Protein AF-A0A4P7CFY9-F1 (afdb_monomer_lite)

Foldseek 3Di:
DDDDDDDDDDDPDPDDDDDDDPDPDDPPPPPVPQPVLLLVLLLLLLVLVLLCVVDVVCVVLSVVSNVLSVLVLVPDDPVSSVSSVLSSLCLQQVLLCVVVVNDPDPVVSVVLVVCCVVDVVSVVSSSVSSVVVCVVPCCSVCSVVSSVVVCVSCVVVVNNVSD

Structure (mmCIF, N/CA/C/O backbone):
data_AF-A0A4P7CFY9-F1
#
_entry.id   AF-A0A4P7CFY9-F1
#
loop_
_atom_site.group_PDB
_atom_site.id
_atom_site.type_symbol
_atom_site.label_atom_id
_atom_site.label_alt_id
_atom_site.label_comp_id
_atom_site.label_asym_id
_atom_site.label_entity_id
_atom_site.label_seq_id
_atom_site.pdbx_PDB_ins_code
_atom_site.Cartn_x
_atom_site.Cartn_y
_atom_site.Cartn_z
_atom_site.occupancy
_atom_site.B_iso_or_equiv
_atom_site.auth_seq_id
_atom_site.auth_comp_id
_atom_site.auth_asym_id
_atom_site.auth_atom_id
_atom_site.pdbx_PDB_model_num
ATOM 1 N N . MET A 1 1 ? 35.401 -24.148 28.395 1.00 32.25 1 MET A N 1
ATOM 2 C CA . MET A 1 1 ? 35.770 -23.938 26.976 1.00 32.25 1 MET A CA 1
ATOM 3 C C . MET A 1 1 ? 34.878 -24.807 26.094 1.00 32.25 1 MET A C 1
ATOM 5 O O . MET A 1 1 ? 34.707 -25.961 26.447 1.00 32.25 1 MET A O 1
ATOM 9 N N . LYS A 1 2 ? 34.374 -24.229 24.983 1.00 34.91 2 LYS A N 1
ATOM 10 C CA . LYS A 1 2 ? 33.732 -24.845 23.788 1.00 34.91 2 LYS A CA 1
ATOM 11 C C . LYS A 1 2 ? 32.407 -25.600 24.045 1.00 34.91 2 LYS A C 1
ATOM 13 O O . LYS A 1 2 ? 32.424 -26.719 24.521 1.00 34.91 2 LYS A O 1
ATOM 18 N N . LYS A 1 3 ? 31.219 -24.983 23.917 1.00 40.47 3 LYS A N 1
ATOM 19 C CA . LYS A 1 3 ? 30.450 -24.673 22.679 1.00 40.47 3 LYS A CA 1
ATOM 20 C C . LYS A 1 3 ? 30.550 -25.759 21.607 1.00 40.47 3 LYS A C 1
ATOM 22 O O . LYS A 1 3 ? 31.618 -25.895 21.028 1.00 40.47 3 LYS A O 1
ATOM 27 N N . LEU A 1 4 ? 29.413 -26.375 21.278 1.00 37.09 4 LEU A N 1
ATOM 28 C CA . LEU A 1 4 ? 28.997 -26.705 19.910 1.00 37.09 4 LEU A CA 1
ATOM 29 C C . LEU A 1 4 ? 27.470 -26.895 19.905 1.00 37.09 4 LEU A C 1
ATOM 31 O O . LEU A 1 4 ? 26.939 -27.880 20.405 1.00 37.09 4 LEU A O 1
ATOM 35 N N . LEU A 1 5 ? 26.781 -25.871 19.402 1.00 37.84 5 LEU A N 1
ATOM 36 C CA . LEU A 1 5 ? 25.369 -25.903 19.035 1.00 37.84 5 LEU A CA 1
ATOM 37 C C . LEU A 1 5 ? 25.245 -26.771 17.777 1.00 37.84 5 LEU A C 1
ATOM 39 O O . LEU A 1 5 ? 25.897 -26.481 16.775 1.00 37.84 5 LEU A O 1
ATOM 43 N N . SER A 1 6 ? 24.435 -27.825 17.841 1.00 35.44 6 SER A N 1
ATOM 44 C CA . SER A 1 6 ? 24.085 -28.631 16.672 1.00 35.44 6 SER A CA 1
ATOM 45 C C . SER A 1 6 ? 23.053 -27.871 15.840 1.00 35.44 6 SER A C 1
ATOM 47 O O . SER A 1 6 ? 21.951 -27.585 16.311 1.00 35.44 6 SER A O 1
ATOM 49 N N . ALA A 1 7 ? 23.440 -27.495 14.624 1.00 43.69 7 ALA A N 1
ATOM 50 C CA . ALA A 1 7 ? 22.563 -26.896 13.633 1.00 43.69 7 ALA A CA 1
ATOM 51 C C . ALA A 1 7 ? 21.696 -27.993 12.999 1.00 43.69 7 ALA A C 1
ATOM 53 O O . ALA A 1 7 ? 22.187 -28.793 12.206 1.00 43.69 7 ALA A O 1
ATOM 54 N N . ILE A 1 8 ? 20.405 -28.026 13.332 1.00 47.03 8 ILE A N 1
ATOM 55 C CA . ILE A 1 8 ? 19.429 -28.843 12.605 1.00 47.03 8 ILE A CA 1
ATOM 56 C C . ILE A 1 8 ? 19.096 -28.103 11.310 1.00 47.03 8 ILE A C 1
ATOM 58 O O . ILE A 1 8 ? 18.457 -27.052 11.308 1.00 47.03 8 ILE A O 1
ATOM 62 N N . THR A 1 9 ? 19.595 -28.645 10.207 1.00 45.31 9 THR A N 1
ATOM 63 C CA . THR A 1 9 ? 19.314 -28.213 8.840 1.00 45.31 9 THR A CA 1
ATOM 64 C C . THR A 1 9 ? 17.937 -28.750 8.454 1.00 45.31 9 THR A C 1
ATOM 66 O O . THR A 1 9 ? 17.732 -29.960 8.415 1.00 45.31 9 THR A O 1
ATOM 69 N N . ILE A 1 10 ? 16.972 -27.866 8.198 1.00 43.00 10 ILE A N 1
ATOM 70 C CA . ILE A 1 10 ? 15.658 -28.258 7.677 1.00 43.00 10 ILE A CA 1
ATOM 71 C C . ILE A 1 10 ? 15.781 -28.348 6.154 1.00 43.00 10 ILE A C 1
ATOM 73 O O . ILE A 1 10 ? 15.742 -27.341 5.449 1.00 43.00 10 ILE A O 1
ATOM 77 N N . SER A 1 11 ? 15.974 -29.566 5.653 1.00 39.19 11 SER A N 1
ATOM 78 C CA . SER A 1 11 ? 15.877 -29.893 4.232 1.00 39.19 11 SER A CA 1
ATOM 79 C C . SER A 1 11 ? 14.406 -29.907 3.808 1.00 39.19 11 SER A C 1
ATOM 81 O O . SER A 1 11 ? 13.673 -30.838 4.131 1.00 39.19 11 SER A O 1
ATOM 83 N N . PHE A 1 12 ? 13.969 -28.888 3.066 1.00 36.56 12 PHE A N 1
ATOM 84 C CA . PHE A 1 12 ? 12.698 -28.924 2.339 1.00 36.56 12 PHE A CA 1
ATOM 85 C C . PHE A 1 12 ? 12.854 -29.802 1.092 1.00 36.56 12 PHE A C 1
ATOM 87 O O . PHE A 1 12 ? 13.259 -29.335 0.030 1.00 36.56 12 PHE A O 1
ATOM 94 N N . VAL A 1 13 ? 12.540 -31.090 1.230 1.00 42.53 13 VAL A N 1
ATOM 95 C CA . VAL A 1 13 ? 12.289 -31.979 0.092 1.00 42.53 13 VAL A CA 1
ATOM 96 C C . VAL A 1 13 ? 10.806 -31.857 -0.249 1.00 42.53 13 VAL A C 1
ATOM 98 O O . VAL A 1 13 ? 9.955 -32.428 0.428 1.00 42.53 13 VAL A O 1
ATOM 101 N N . LEU A 1 14 ? 10.491 -31.070 -1.277 1.00 38.25 14 LEU A N 1
ATOM 102 C CA . LEU A 1 14 ? 9.175 -31.070 -1.914 1.00 38.25 14 LEU A CA 1
ATOM 103 C C . LEU A 1 14 ? 9.093 -32.296 -2.833 1.00 38.25 14 LEU A C 1
ATOM 105 O O . LEU A 1 14 ? 9.548 -32.255 -3.974 1.00 38.25 14 LEU A O 1
ATOM 109 N N . SER A 1 15 ? 8.552 -33.402 -2.321 1.00 38.88 15 SER A N 1
ATOM 110 C CA . SER A 1 15 ? 8.221 -34.597 -3.100 1.00 38.88 15 SER A CA 1
ATOM 111 C C . SER A 1 15 ? 6.708 -34.712 -3.339 1.00 38.88 15 SER A C 1
ATOM 113 O O . SER A 1 15 ? 5.913 -34.634 -2.408 1.00 38.88 15 SER A O 1
ATOM 115 N N . GLY A 1 16 ? 6.340 -34.956 -4.606 1.00 31.27 16 GLY A N 1
ATOM 116 C CA . GLY A 1 16 ? 5.013 -35.388 -5.078 1.00 31.27 16 GLY A CA 1
ATOM 117 C C . GLY A 1 16 ? 4.076 -34.230 -5.455 1.00 31.27 16 GLY A C 1
ATOM 118 O O . GLY A 1 16 ? 3.668 -33.465 -4.599 1.00 31.27 16 GLY A O 1
ATOM 119 N N . CYS A 1 17 ? 3.649 -34.035 -6.705 1.00 49.53 17 CYS A N 1
ATOM 120 C CA . CYS A 1 17 ? 3.146 -35.044 -7.635 1.00 49.53 17 CYS A CA 1
ATOM 121 C C . CYS A 1 17 ? 3.507 -34.701 -9.092 1.00 49.53 17 CYS A C 1
ATOM 123 O O . CYS A 1 17 ? 3.122 -33.652 -9.604 1.00 49.53 17 CYS A O 1
ATOM 125 N N . MET A 1 18 ? 4.195 -35.623 -9.771 1.00 45.78 18 MET A N 1
ATOM 126 C CA . MET A 1 18 ? 4.219 -35.697 -11.232 1.00 45.78 18 MET A CA 1
ATOM 127 C C . MET A 1 18 ? 2.912 -36.350 -11.685 1.00 45.78 18 MET A C 1
ATOM 129 O O . MET A 1 18 ? 2.649 -37.487 -11.309 1.00 45.78 18 MET A O 1
ATOM 133 N N . ASN A 1 19 ? 2.125 -35.662 -12.509 1.00 36.00 19 ASN A N 1
ATOM 134 C CA . ASN A 1 19 ? 1.223 -36.317 -13.448 1.00 36.00 19 ASN A CA 1
ATOM 135 C C . ASN A 1 19 ? 1.371 -35.647 -14.812 1.00 36.00 19 ASN A C 1
ATOM 137 O O . ASN A 1 19 ? 1.300 -34.430 -14.961 1.00 36.00 19 ASN A O 1
ATOM 141 N N . ASN A 1 20 ? 1.663 -36.507 -15.775 1.00 45.62 20 ASN A N 1
ATOM 142 C CA . ASN A 1 20 ? 2.053 -36.238 -17.141 1.00 45.62 20 ASN A CA 1
ATOM 143 C C . ASN A 1 20 ? 0.837 -35.729 -17.935 1.00 45.62 20 ASN A C 1
ATOM 145 O O . ASN A 1 20 ? -0.026 -36.518 -18.310 1.00 45.62 20 ASN A O 1
ATOM 149 N N . ILE A 1 21 ? 0.757 -34.420 -18.174 1.00 39.03 21 ILE A N 1
ATOM 150 C CA . ILE A 1 21 ? -0.119 -33.843 -19.198 1.00 39.03 21 ILE A CA 1
ATOM 151 C C . ILE A 1 21 ? 0.807 -33.320 -20.286 1.00 39.03 21 ILE A C 1
ATOM 153 O O . ILE A 1 21 ? 1.517 -32.333 -20.097 1.00 39.03 21 ILE A O 1
ATOM 157 N N . SER A 1 22 ? 0.828 -34.017 -21.418 1.00 46.91 22 SER A N 1
ATOM 158 C CA . SER A 1 22 ? 1.486 -33.557 -22.634 1.00 46.91 22 SER A CA 1
ATOM 159 C C . SER A 1 22 ? 0.787 -32.282 -23.108 1.00 46.91 22 SER A C 1
ATOM 161 O O . SER A 1 22 ? -0.273 -32.341 -23.728 1.00 46.91 22 SER A O 1
ATOM 163 N N . LEU A 1 23 ? 1.349 -31.122 -22.770 1.00 34.62 23 LEU A N 1
ATOM 164 C CA . LEU A 1 23 ? 0.891 -29.848 -23.311 1.00 34.62 23 LEU A CA 1
ATOM 165 C C . LEU A 1 23 ? 1.349 -29.740 -24.772 1.00 34.62 23 LEU A C 1
ATOM 167 O O . LEU A 1 23 ? 2.514 -30.028 -25.066 1.00 34.62 23 LEU A O 1
ATOM 171 N N . PRO A 1 24 ? 0.461 -29.343 -25.700 1.00 35.62 24 PRO A N 1
ATOM 172 C CA . PRO A 1 24 ? 0.867 -29.064 -27.063 1.00 35.62 24 PRO A CA 1
ATOM 173 C C . PRO A 1 24 ? 1.861 -27.904 -27.056 1.00 35.62 24 PRO A C 1
ATOM 175 O O . PRO A 1 24 ? 1.702 -26.922 -26.330 1.00 35.62 24 PRO A O 1
ATOM 178 N N . ASN A 1 25 ? 2.895 -28.055 -27.878 1.00 41.22 25 ASN A N 1
ATOM 179 C CA . ASN A 1 25 ? 3.937 -27.076 -28.132 1.00 41.22 25 ASN A CA 1
ATOM 180 C C . ASN A 1 25 ? 3.337 -25.829 -28.800 1.00 41.22 25 ASN A C 1
ATOM 182 O O . ASN A 1 25 ? 3.384 -25.663 -30.016 1.00 41.22 25 ASN A O 1
ATOM 186 N N . THR A 1 26 ? 2.723 -24.963 -28.005 1.00 36.16 26 THR A N 1
ATOM 187 C CA . THR A 1 26 ? 2.528 -23.567 -28.363 1.00 36.16 26 THR A CA 1
ATOM 188 C C . THR A 1 26 ? 3.731 -22.813 -27.841 1.00 36.16 26 THR A C 1
ATOM 190 O O . THR A 1 26 ? 3.961 -22.788 -26.634 1.00 36.16 26 THR A O 1
ATOM 193 N N . ASN A 1 27 ? 4.479 -22.194 -28.753 1.00 39.69 27 ASN A N 1
ATOM 194 C CA . ASN A 1 27 ? 5.384 -21.093 -28.455 1.00 39.69 27 ASN A CA 1
ATOM 195 C C . ASN A 1 27 ? 4.588 -19.998 -27.731 1.00 39.69 27 ASN A C 1
ATOM 197 O O . ASN A 1 27 ? 4.086 -19.061 -28.350 1.00 39.69 27 ASN A O 1
ATOM 201 N N . ILE A 1 28 ? 4.428 -20.140 -26.420 1.00 38.06 28 ILE A N 1
ATOM 202 C CA . ILE A 1 28 ? 3.999 -19.062 -25.552 1.00 38.06 28 ILE A CA 1
ATOM 203 C C . ILE A 1 28 ? 5.247 -18.200 -25.440 1.00 38.06 28 ILE A C 1
ATOM 205 O O . ILE A 1 28 ? 6.173 -18.522 -24.699 1.00 38.06 28 ILE A O 1
ATOM 209 N N . GLN A 1 29 ? 5.305 -17.139 -26.247 1.00 35.81 29 GLN A N 1
ATOM 210 C CA . GLN A 1 29 ? 6.123 -15.985 -25.900 1.00 35.81 29 GLN A CA 1
ATOM 211 C C . GLN A 1 29 ? 5.881 -15.714 -24.415 1.00 35.81 29 GLN A C 1
ATOM 213 O O . GLN A 1 29 ? 4.728 -15.561 -24.013 1.00 35.81 29 GLN A O 1
ATOM 218 N N . GLU A 1 30 ? 6.938 -15.729 -23.608 1.00 38.53 30 GLU A N 1
ATOM 219 C CA . GLU A 1 30 ? 6.892 -15.396 -22.187 1.00 38.53 30 GLU A CA 1
ATOM 220 C C . GLU A 1 30 ? 6.342 -13.972 -22.004 1.00 38.53 30 GLU A C 1
ATOM 222 O O . GLU A 1 30 ? 7.076 -13.000 -21.854 1.00 38.53 30 GLU A O 1
ATOM 227 N N . VAL A 1 31 ? 5.019 -13.825 -21.984 1.00 37.19 31 VAL A N 1
ATOM 228 C CA . VAL A 1 31 ? 4.326 -12.628 -21.505 1.00 37.19 31 VAL A CA 1
ATOM 229 C C . VAL A 1 31 ? 4.188 -12.766 -19.987 1.00 37.19 31 VAL A C 1
ATOM 231 O O . VAL A 1 31 ? 3.094 -12.808 -19.440 1.00 37.19 31 VAL A O 1
ATOM 234 N N . VAL A 1 32 ? 5.320 -12.909 -19.294 1.00 45.12 32 VAL A N 1
ATOM 235 C CA . VAL A 1 32 ? 5.391 -12.947 -17.817 1.00 45.12 32 VAL A CA 1
ATOM 236 C C . VAL A 1 32 ? 5.999 -11.639 -17.268 1.00 45.12 32 VAL A C 1
ATOM 238 O O . VAL A 1 32 ? 6.186 -11.466 -16.073 1.00 45.12 32 VAL A O 1
ATOM 241 N N . SER A 1 33 ? 6.290 -10.651 -18.123 1.00 53.31 33 SER A N 1
ATOM 242 C CA . SER A 1 33 ? 7.250 -9.595 -17.767 1.00 53.31 33 SER A CA 1
ATOM 243 C C . SER A 1 33 ? 6.692 -8.277 -17.196 1.00 53.31 33 SER A C 1
ATOM 245 O 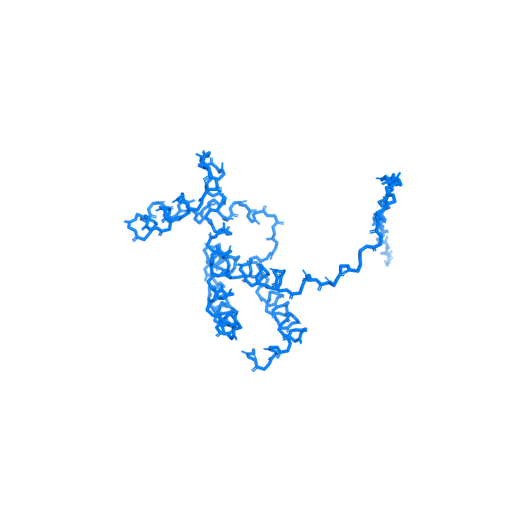O . SER A 1 33 ? 7.511 -7.496 -16.730 1.00 53.31 33 SER A O 1
ATOM 247 N N . ASN A 1 34 ? 5.380 -7.987 -17.196 1.00 62.91 34 ASN A N 1
ATOM 248 C CA . ASN A 1 34 ? 4.866 -6.701 -16.660 1.00 62.91 34 ASN A CA 1
ATOM 249 C C . ASN A 1 34 ? 3.996 -6.873 -15.397 1.00 62.91 34 ASN A C 1
ATOM 251 O O . ASN A 1 34 ? 4.151 -6.129 -14.437 1.00 62.91 34 ASN A O 1
ATOM 255 N N . SER A 1 35 ? 3.122 -7.885 -15.312 1.00 75.31 35 SER A N 1
ATOM 256 C CA . SER A 1 35 ? 2.172 -7.997 -14.185 1.00 75.31 35 SER A CA 1
ATOM 257 C C . SER A 1 35 ? 2.843 -8.176 -12.823 1.00 75.31 35 SER A C 1
ATOM 259 O O . SER A 1 35 ? 2.409 -7.574 -11.843 1.00 75.31 35 SER A O 1
ATOM 261 N N . ASP A 1 36 ? 3.903 -8.980 -12.747 1.00 81.62 36 ASP A N 1
ATOM 262 C CA . ASP A 1 36 ? 4.598 -9.274 -11.489 1.00 81.62 36 ASP A CA 1
ATOM 263 C C . ASP A 1 36 ? 5.398 -8.069 -10.990 1.00 81.62 36 ASP A C 1
ATOM 265 O O . ASP A 1 36 ? 5.459 -7.808 -9.787 1.00 81.62 36 ASP A O 1
ATOM 269 N N . GLU A 1 37 ? 5.952 -7.293 -11.923 1.00 85.31 37 GLU A N 1
ATOM 270 C CA . GLU A 1 37 ? 6.643 -6.036 -11.650 1.00 85.31 37 GLU A CA 1
ATOM 271 C C . GLU A 1 37 ? 5.681 -5.009 -11.036 1.00 85.31 37 GLU A C 1
ATOM 273 O O . GLU A 1 37 ? 5.938 -4.459 -9.958 1.00 85.31 37 GLU A O 1
ATOM 278 N N . LEU A 1 38 ? 4.527 -4.807 -11.678 1.00 91.06 38 LEU A N 1
ATOM 279 C CA . LEU A 1 38 ? 3.505 -3.875 -11.211 1.00 91.06 38 LEU A CA 1
ATOM 280 C C . LEU A 1 38 ? 2.881 -4.330 -9.879 1.00 91.06 38 LEU A C 1
ATOM 282 O O . LEU A 1 38 ? 2.682 -3.518 -8.971 1.00 91.06 38 LEU A O 1
ATOM 286 N N . ASN A 1 39 ? 2.622 -5.633 -9.725 1.00 87.62 39 ASN A N 1
ATOM 287 C CA . ASN A 1 39 ? 2.118 -6.215 -8.478 1.00 87.62 39 ASN A CA 1
ATOM 288 C C . ASN A 1 39 ? 3.101 -6.043 -7.321 1.00 87.62 39 ASN A C 1
ATOM 290 O O . ASN A 1 39 ? 2.681 -5.723 -6.209 1.00 87.62 39 ASN A O 1
ATOM 294 N N . TYR A 1 40 ? 4.401 -6.226 -7.563 1.00 88.88 40 TYR A N 1
ATOM 295 C CA . TYR A 1 40 ? 5.415 -6.021 -6.535 1.00 88.88 40 TYR A CA 1
ATOM 296 C C . TYR A 1 40 ? 5.441 -4.567 -6.053 1.00 88.88 40 TYR A C 1
ATOM 298 O O . TYR A 1 40 ? 5.479 -4.323 -4.847 1.00 88.88 40 TYR A O 1
ATOM 306 N N . LEU A 1 41 ? 5.361 -3.592 -6.965 1.00 91.19 41 LEU A N 1
ATOM 307 C CA . LEU A 1 41 ? 5.296 -2.178 -6.581 1.00 91.19 41 LEU A CA 1
ATOM 308 C C . LEU A 1 41 ? 4.033 -1.852 -5.780 1.00 91.19 41 LEU A C 1
ATOM 310 O O . LEU A 1 41 ? 4.122 -1.146 -4.775 1.00 91.19 41 LEU A O 1
ATOM 314 N N . GLY A 1 42 ? 2.880 -2.401 -6.173 1.00 90.94 42 GLY A N 1
ATOM 315 C CA . GLY A 1 42 ? 1.640 -2.269 -5.407 1.00 90.94 42 GLY A CA 1
ATOM 316 C C . GLY A 1 42 ? 1.760 -2.873 -4.006 1.00 90.94 42 GLY A C 1
ATOM 317 O O . GLY A 1 42 ? 1.425 -2.227 -3.013 1.00 90.94 42 GLY A O 1
ATOM 318 N N . PHE A 1 43 ? 2.331 -4.075 -3.903 1.00 89.38 43 PHE A N 1
ATOM 319 C CA . PHE A 1 43 ? 2.619 -4.736 -2.630 1.00 89.38 43 PHE A CA 1
ATOM 320 C C . PHE A 1 43 ? 3.519 -3.884 -1.729 1.00 89.38 43 PHE A C 1
ATOM 322 O O . PHE A 1 43 ? 3.236 -3.726 -0.539 1.00 89.38 43 PHE A O 1
ATOM 329 N N . VAL A 1 44 ? 4.596 -3.340 -2.293 1.00 89.94 44 VAL A N 1
ATOM 330 C CA . VAL A 1 44 ? 5.585 -2.514 -1.597 1.00 89.94 44 VAL A CA 1
ATOM 331 C C . VAL A 1 44 ? 4.948 -1.239 -1.044 1.00 89.94 44 VAL A C 1
ATOM 333 O O . VAL A 1 44 ? 5.119 -0.938 0.139 1.00 89.94 44 VAL A O 1
ATOM 336 N N . LEU A 1 45 ? 4.183 -0.526 -1.874 1.00 92.69 45 LEU A N 1
ATOM 337 C CA . LEU A 1 45 ? 3.499 0.707 -1.487 1.00 92.69 45 LEU A CA 1
ATOM 338 C C . LEU A 1 45 ? 2.464 0.446 -0.389 1.00 92.69 45 LEU A C 1
ATOM 340 O O . LEU A 1 45 ? 2.523 1.082 0.664 1.00 92.69 45 LEU A O 1
ATOM 344 N N . GLY A 1 46 ? 1.584 -0.539 -0.585 1.00 91.62 46 GLY A N 1
ATOM 345 C CA . GLY A 1 46 ? 0.536 -0.859 0.384 1.00 91.62 46 GLY A CA 1
ATOM 346 C C . GLY A 1 46 ? 1.102 -1.366 1.710 1.00 91.62 46 GLY A C 1
ATOM 347 O O . GLY A 1 46 ? 0.615 -1.010 2.778 1.00 91.62 46 GLY A O 1
ATOM 348 N N . THR A 1 47 ? 2.179 -2.156 1.673 1.00 88.81 47 THR A N 1
ATOM 349 C CA . THR A 1 47 ? 2.838 -2.634 2.897 1.00 88.81 47 THR A CA 1
ATOM 350 C C . THR A 1 47 ? 3.487 -1.484 3.662 1.00 88.81 47 THR A C 1
ATOM 352 O O . THR A 1 47 ? 3.306 -1.387 4.874 1.00 88.81 47 THR A O 1
ATOM 355 N N . ALA A 1 48 ? 4.209 -0.590 2.981 1.00 90.62 48 ALA A N 1
ATOM 356 C CA . ALA A 1 48 ? 4.846 0.554 3.628 1.00 90.62 48 ALA A CA 1
ATOM 357 C C . ALA A 1 48 ? 3.831 1.499 4.283 1.00 90.62 48 ALA A C 1
ATOM 359 O O . ALA A 1 48 ? 4.055 1.948 5.408 1.00 90.62 48 ALA A O 1
ATOM 360 N N . ASP A 1 49 ? 2.707 1.743 3.611 1.00 90.31 49 ASP A N 1
ATOM 361 C CA . ASP A 1 49 ? 1.610 2.559 4.128 1.00 90.31 49 ASP A CA 1
ATOM 362 C C . ASP A 1 49 ? 1.025 1.976 5.427 1.00 90.31 49 ASP A C 1
ATOM 364 O O . ASP A 1 49 ? 0.899 2.663 6.445 1.00 90.31 49 ASP A O 1
ATOM 368 N N . VAL A 1 50 ? 0.804 0.659 5.473 1.00 89.69 50 VAL A N 1
ATOM 369 C CA . VAL A 1 50 ? 0.399 -0.023 6.713 1.00 89.69 50 VAL A CA 1
ATOM 370 C C . VAL A 1 50 ? 1.497 0.059 7.779 1.00 89.69 50 VAL A C 1
ATOM 372 O O . VAL A 1 50 ? 1.208 0.322 8.947 1.00 89.69 50 VAL A O 1
ATOM 375 N N . CYS A 1 51 ? 2.767 -0.125 7.413 1.00 87.38 51 CYS A N 1
ATOM 376 C CA . CYS A 1 51 ? 3.875 -0.112 8.368 1.00 87.38 51 CYS A CA 1
ATOM 377 C C . CYS A 1 51 ? 4.091 1.250 9.047 1.00 87.38 51 CYS A C 1
ATOM 379 O O . CYS A 1 51 ? 4.500 1.271 10.215 1.00 87.38 51 CYS A O 1
ATOM 381 N N . LYS A 1 52 ? 3.748 2.370 8.390 1.00 85.56 52 LYS A N 1
ATOM 382 C CA . LYS A 1 52 ? 3.693 3.698 9.034 1.00 85.56 52 LYS A CA 1
ATOM 383 C C . LYS A 1 52 ? 2.775 3.700 10.257 1.00 85.56 52 LYS A C 1
ATOM 385 O O . LYS A 1 52 ? 3.136 4.242 11.298 1.00 85.56 52 LYS A O 1
ATOM 390 N N . HIS A 1 53 ? 1.632 3.025 10.154 1.00 79.19 53 HIS A N 1
ATOM 391 C CA . HIS A 1 53 ? 0.631 2.943 11.216 1.00 79.19 53 HIS A CA 1
ATOM 392 C C . HIS A 1 53 ? 1.023 1.978 12.347 1.00 79.19 53 HIS A C 1
ATOM 394 O O . HIS A 1 53 ? 0.583 2.149 13.484 1.00 79.19 53 HIS A O 1
ATOM 400 N N . VAL A 1 54 ? 1.863 0.974 12.067 1.00 78.44 54 VAL A N 1
ATOM 401 C CA . VAL A 1 54 ? 2.361 0.016 13.076 1.00 78.44 54 VAL A CA 1
ATOM 402 C C . VAL A 1 54 ? 3.454 0.622 13.946 1.00 78.44 54 VAL A C 1
ATOM 404 O O . VAL A 1 54 ? 3.501 0.366 15.150 1.00 78.44 54 VAL A O 1
ATOM 407 N N . ASN A 1 55 ? 4.364 1.389 13.343 1.00 76.12 55 ASN A N 1
ATOM 408 C CA . ASN A 1 55 ? 5.543 1.897 14.030 1.00 76.12 55 ASN A CA 1
ATOM 409 C C . ASN A 1 55 ? 5.798 3.378 13.708 1.00 76.12 55 ASN A C 1
ATOM 411 O O . ASN A 1 55 ? 6.657 3.687 12.875 1.00 76.12 55 ASN A O 1
ATOM 415 N N . PRO A 1 56 ? 5.140 4.301 14.434 1.00 77.62 56 PRO A N 1
ATOM 416 C CA . PRO A 1 56 ? 5.302 5.741 14.227 1.00 77.62 56 PRO A CA 1
ATOM 417 C C . PRO A 1 56 ? 6.753 6.224 14.365 1.00 77.62 56 PRO A C 1
ATOM 419 O O . PRO A 1 56 ? 7.171 7.172 13.709 1.00 77.62 56 PRO A O 1
ATOM 422 N N . LYS A 1 57 ? 7.590 5.536 15.160 1.00 84.31 57 LYS A N 1
ATOM 423 C CA . LYS A 1 57 ? 9.019 5.887 15.300 1.00 84.31 57 LYS A CA 1
ATOM 424 C C . LYS A 1 57 ? 9.802 5.729 13.992 1.00 84.31 57 LYS A C 1
ATOM 426 O O . LYS A 1 57 ? 10.879 6.303 13.851 1.00 84.31 57 LYS A O 1
ATOM 431 N N . MET A 1 58 ? 9.286 4.932 13.057 1.00 85.56 58 MET A N 1
ATOM 432 C CA . MET A 1 58 ? 9.900 4.644 11.761 1.00 85.56 58 MET A CA 1
ATOM 433 C C . MET A 1 58 ? 9.153 5.307 10.599 1.00 85.56 58 MET A C 1
ATOM 435 O O . MET A 1 58 ? 9.553 5.113 9.454 1.00 85.56 58 MET A O 1
ATOM 439 N N . GLU A 1 59 ? 8.125 6.117 10.877 1.00 87.00 59 GLU A N 1
ATOM 440 C CA . GLU A 1 59 ? 7.269 6.777 9.882 1.00 87.00 59 GLU A CA 1
ATOM 441 C C . GLU A 1 59 ? 8.087 7.490 8.801 1.00 87.00 59 GLU A C 1
ATOM 443 O O . GLU A 1 59 ? 7.992 7.134 7.633 1.00 87.00 59 GLU A O 1
ATOM 448 N N . LYS A 1 60 ? 9.022 8.368 9.191 1.00 89.81 60 LYS A N 1
ATOM 449 C CA . LYS A 1 60 ? 9.886 9.100 8.243 1.00 89.81 60 LYS A CA 1
ATOM 450 C C . LYS A 1 60 ? 10.715 8.196 7.321 1.00 89.81 60 LYS A C 1
ATOM 452 O O . LYS A 1 60 ? 11.080 8.605 6.220 1.00 89.81 60 LYS A O 1
ATOM 457 N N . LYS A 1 61 ? 11.086 6.990 7.773 1.00 90.31 61 LYS A N 1
ATOM 458 C CA . LYS A 1 61 ? 11.814 6.025 6.929 1.00 90.31 61 LYS A CA 1
ATOM 459 C C . LYS A 1 61 ? 10.873 5.375 5.923 1.00 90.31 61 LYS A C 1
ATOM 461 O O . LYS A 1 61 ? 11.254 5.216 4.767 1.00 90.31 61 LYS A O 1
ATOM 466 N N . TRP A 1 62 ? 9.661 5.038 6.355 1.00 90.56 62 TRP A N 1
ATOM 467 C CA . TRP A 1 62 ? 8.618 4.519 5.478 1.00 90.56 62 TRP A CA 1
ATOM 468 C C . TRP A 1 62 ? 8.136 5.564 4.469 1.00 90.56 62 TRP A C 1
ATOM 470 O O . TRP A 1 62 ? 7.985 5.218 3.306 1.00 90.56 62 TRP A O 1
ATOM 480 N N . ASP A 1 63 ? 8.024 6.839 4.848 1.00 90.81 63 ASP A N 1
ATOM 481 C CA . ASP A 1 63 ? 7.713 7.935 3.919 1.00 90.81 63 ASP A CA 1
ATOM 482 C C . ASP A 1 63 ? 8.744 8.037 2.801 1.00 90.81 63 ASP A C 1
ATOM 484 O O . ASP A 1 63 ? 8.400 7.985 1.624 1.00 90.81 63 ASP A O 1
ATOM 488 N N . ARG A 1 64 ? 10.034 8.081 3.154 1.00 91.19 64 ARG A N 1
ATOM 489 C CA . ARG A 1 64 ? 11.119 8.113 2.163 1.00 91.19 64 ARG A CA 1
ATOM 490 C C . ARG A 1 64 ? 11.089 6.894 1.240 1.00 91.19 64 ARG A C 1
ATOM 492 O O . ARG A 1 64 ? 11.404 6.993 0.056 1.00 91.19 64 ARG A O 1
ATOM 499 N N . TYR A 1 65 ? 10.758 5.731 1.788 1.00 91.19 65 TYR A N 1
ATOM 500 C CA . TYR A 1 65 ? 10.620 4.505 1.015 1.00 91.19 65 TYR A CA 1
ATOM 501 C C . TYR A 1 65 ? 9.431 4.570 0.041 1.00 91.19 65 TYR A C 1
ATOM 503 O O . TYR A 1 65 ? 9.590 4.232 -1.132 1.00 91.19 65 TYR A O 1
ATOM 511 N N . ILE A 1 66 ? 8.280 5.076 0.492 1.00 92.81 66 ILE A N 1
ATOM 512 C CA . ILE A 1 66 ? 7.094 5.312 -0.340 1.00 92.81 66 ILE A CA 1
ATOM 513 C C . ILE A 1 66 ? 7.416 6.309 -1.452 1.00 92.81 66 ILE A C 1
ATOM 515 O O . ILE A 1 66 ? 7.122 6.033 -2.609 1.00 92.81 66 ILE A O 1
ATOM 519 N N . GLU A 1 67 ? 8.080 7.426 -1.148 1.00 93.50 67 GLU A N 1
ATOM 520 C CA . GLU A 1 67 ? 8.499 8.414 -2.150 1.00 93.50 67 GLU A CA 1
ATOM 521 C C . GLU A 1 67 ? 9.358 7.780 -3.253 1.00 93.50 67 GLU A C 1
ATOM 523 O O . GLU A 1 67 ? 9.141 8.022 -4.441 1.00 93.50 67 GLU A O 1
ATOM 528 N N . LYS A 1 68 ? 10.316 6.929 -2.872 1.00 93.62 68 LYS A N 1
ATOM 529 C CA . LYS A 1 68 ? 11.162 6.177 -3.806 1.00 93.62 68 LYS A CA 1
ATOM 530 C C . LYS A 1 68 ? 10.354 5.213 -4.674 1.00 93.62 68 LYS A C 1
ATOM 532 O O . LYS A 1 68 ? 10.515 5.207 -5.893 1.00 93.62 68 LYS A O 1
ATOM 537 N N . ALA A 1 69 ? 9.463 4.431 -4.072 1.00 93.44 69 ALA A N 1
ATOM 538 C CA . ALA A 1 69 ? 8.596 3.514 -4.807 1.00 93.44 69 ALA A CA 1
ATOM 539 C C . ALA A 1 69 ? 7.635 4.265 -5.750 1.00 93.44 69 ALA A C 1
ATOM 541 O O . ALA A 1 69 ? 7.436 3.844 -6.889 1.00 93.44 69 ALA A O 1
ATOM 542 N N . LEU A 1 70 ? 7.111 5.422 -5.332 1.00 94.88 70 LEU A N 1
ATOM 543 C CA . LEU A 1 70 ? 6.263 6.282 -6.158 1.00 94.88 70 LEU A CA 1
ATOM 544 C C . LEU A 1 70 ? 7.020 6.889 -7.341 1.00 94.88 70 LEU A C 1
ATOM 546 O O . LEU A 1 70 ? 6.442 7.001 -8.417 1.00 94.88 70 LEU A O 1
ATOM 550 N N . LYS A 1 71 ? 8.305 7.247 -7.197 1.00 95.06 71 LYS A N 1
ATOM 551 C CA . LYS A 1 71 ? 9.134 7.665 -8.346 1.00 95.06 71 LYS A CA 1
ATOM 552 C C . LYS A 1 71 ? 9.207 6.570 -9.406 1.00 95.06 71 LYS A C 1
ATOM 554 O O . LYS A 1 71 ? 9.035 6.857 -10.587 1.00 95.06 71 LYS A O 1
ATOM 559 N N . ILE A 1 72 ? 9.394 5.321 -8.982 1.00 93.81 72 ILE A N 1
ATOM 560 C CA . ILE A 1 72 ? 9.398 4.168 -9.887 1.00 93.81 72 ILE A CA 1
ATOM 561 C C . ILE A 1 72 ? 8.010 3.984 -10.514 1.00 93.81 72 ILE A C 1
ATOM 563 O O . ILE A 1 72 ? 7.911 3.891 -11.734 1.00 93.81 72 ILE A O 1
ATOM 567 N N . ALA A 1 73 ? 6.932 4.016 -9.726 1.00 93.69 73 ALA A N 1
ATOM 568 C CA . ALA A 1 73 ? 5.561 3.899 -10.233 1.00 93.69 73 ALA A CA 1
ATOM 569 C C . ALA A 1 73 ? 5.192 5.013 -11.236 1.00 93.69 73 ALA A C 1
ATOM 571 O O . ALA A 1 73 ? 4.530 4.761 -12.238 1.00 93.69 73 ALA A O 1
ATOM 572 N N . ASN A 1 74 ? 5.672 6.238 -11.015 1.00 94.06 74 ASN A N 1
ATOM 573 C CA . ASN A 1 74 ? 5.451 7.376 -11.911 1.00 94.06 74 ASN A CA 1
ATOM 574 C C . ASN A 1 74 ? 6.214 7.277 -13.238 1.00 94.06 74 ASN A C 1
ATOM 576 O O . ASN A 1 74 ? 5.906 8.032 -14.154 1.00 94.06 74 ASN A O 1
ATOM 580 N N . SER A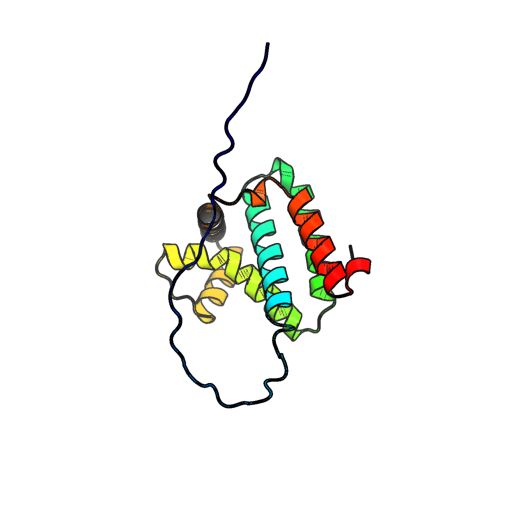 1 75 ? 7.194 6.376 -13.348 1.00 94.12 75 SER A N 1
ATOM 581 C CA . SER A 1 75 ? 7.919 6.142 -14.602 1.00 94.12 75 SER A CA 1
ATOM 582 C C . SER A 1 75 ? 7.169 5.239 -15.588 1.00 94.12 75 SER A C 1
ATOM 584 O O . SER A 1 75 ? 7.583 5.139 -16.740 1.00 94.12 75 SER A O 1
ATOM 586 N N . TYR A 1 76 ? 6.105 4.550 -15.156 1.00 92.19 76 TYR A N 1
ATOM 587 C CA . TYR A 1 76 ? 5.279 3.743 -16.059 1.00 92.19 76 TYR A CA 1
ATOM 588 C C . TYR A 1 76 ? 4.236 4.601 -16.777 1.00 92.19 76 TYR A C 1
ATOM 590 O O . TYR A 1 76 ? 3.950 5.737 -16.392 1.00 92.19 76 TYR A O 1
ATOM 598 N N . ASN A 1 77 ? 3.634 4.028 -17.822 1.00 94.31 77 ASN A N 1
ATOM 599 C CA . ASN A 1 77 ? 2.470 4.623 -18.467 1.00 94.31 77 ASN A CA 1
ATOM 600 C C . ASN A 1 77 ? 1.284 4.731 -17.484 1.00 94.31 77 ASN A C 1
ATOM 602 O O . ASN A 1 77 ? 1.279 4.147 -16.398 1.00 94.31 77 ASN A O 1
ATOM 606 N N . LYS A 1 78 ? 0.259 5.488 -17.884 1.00 92.44 78 LYS A N 1
ATOM 607 C CA . LYS A 1 78 ? -0.913 5.766 -17.047 1.00 92.44 78 LYS A CA 1
ATOM 608 C C . LYS A 1 78 ? -1.609 4.491 -16.546 1.00 92.44 78 LYS A C 1
ATOM 610 O O . LYS A 1 78 ? -1.882 4.407 -15.354 1.00 92.44 78 LYS A O 1
ATOM 615 N N . ASN A 1 79 ? -1.853 3.519 -17.423 1.00 92.06 79 ASN A N 1
ATOM 616 C CA . ASN A 1 79 ? -2.601 2.305 -17.083 1.00 92.06 79 ASN A CA 1
ATOM 617 C C . ASN A 1 79 ? -1.832 1.438 -16.078 1.00 92.06 79 ASN A C 1
ATOM 619 O O . ASN A 1 79 ? -2.393 0.983 -15.085 1.00 92.06 79 ASN A O 1
ATOM 623 N N . ASP A 1 80 ? -0.531 1.265 -16.299 1.00 93.56 80 ASP A N 1
ATOM 624 C CA . ASP A 1 80 ? 0.345 0.493 -15.418 1.00 93.56 80 ASP A CA 1
ATOM 625 C C . ASP A 1 80 ? 0.482 1.162 -14.045 1.00 93.56 80 ASP A C 1
ATOM 627 O O . ASP A 1 80 ? 0.418 0.505 -13.005 1.00 93.56 80 ASP A O 1
ATOM 631 N N . LYS A 1 81 ? 0.599 2.495 -14.018 1.00 92.31 81 LYS A N 1
ATOM 632 C CA . LYS A 1 81 ? 0.578 3.264 -12.771 1.00 92.31 81 LYS A CA 1
ATOM 633 C C . LYS A 1 81 ? -0.749 3.096 -12.027 1.00 92.31 81 LYS A C 1
ATOM 635 O O . L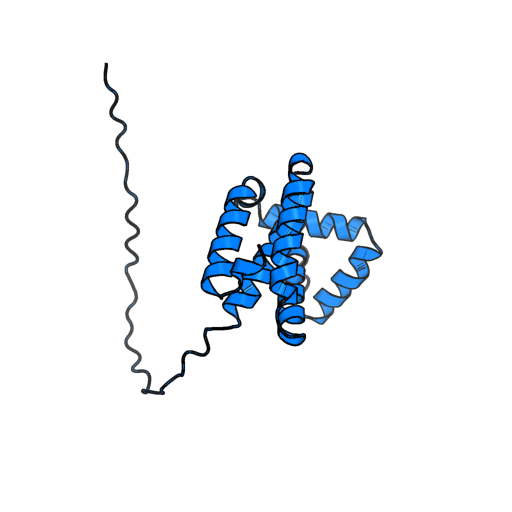YS A 1 81 ? -0.739 2.895 -10.814 1.00 92.31 81 LYS A O 1
ATOM 640 N N . GLU A 1 82 ? -1.880 3.189 -12.722 1.00 89.88 82 GLU A N 1
ATOM 641 C CA . GLU A 1 82 ? -3.205 2.982 -12.126 1.00 89.88 82 GLU A CA 1
ATOM 642 C C . GLU A 1 82 ? -3.340 1.569 -11.550 1.00 89.88 82 GLU A C 1
ATOM 644 O O . GLU A 1 82 ? -3.816 1.415 -10.425 1.00 89.88 82 GLU A O 1
ATOM 649 N N . TYR A 1 83 ? -2.820 0.556 -12.248 1.00 90.88 83 TYR A N 1
ATOM 650 C CA . TYR A 1 83 ? -2.765 -0.814 -11.746 1.00 90.88 83 TYR A CA 1
ATOM 651 C C . TYR A 1 83 ? -1.923 -0.933 -10.464 1.00 90.88 83 TYR A C 1
ATOM 653 O O . TYR A 1 83 ? -2.376 -1.531 -9.486 1.00 90.88 83 TYR A O 1
ATOM 661 N N . ILE A 1 84 ? -0.724 -0.334 -10.423 1.00 93.50 84 ILE A N 1
ATOM 662 C CA . ILE A 1 84 ? 0.135 -0.318 -9.223 1.00 93.50 84 ILE A CA 1
ATOM 663 C C . ILE A 1 84 ? -0.619 0.283 -8.029 1.00 93.50 84 ILE A C 1
ATOM 665 O O . ILE A 1 84 ? -0.622 -0.288 -6.935 1.00 93.50 84 ILE A O 1
ATOM 669 N N . LEU A 1 85 ? -1.273 1.432 -8.231 1.00 90.94 85 LEU A N 1
ATOM 670 C CA . LEU A 1 85 ? -2.013 2.124 -7.176 1.00 90.94 85 LEU A CA 1
ATOM 671 C C . LEU A 1 85 ? -3.233 1.316 -6.716 1.00 90.94 85 LEU A C 1
ATOM 673 O O . LEU A 1 85 ? -3.466 1.202 -5.513 1.00 90.94 85 LEU A O 1
ATOM 677 N N . ALA A 1 86 ? -3.969 0.698 -7.641 1.00 88.31 86 ALA A N 1
ATOM 678 C CA . ALA A 1 86 ? -5.089 -0.179 -7.313 1.00 88.31 86 ALA A CA 1
ATOM 679 C C . ALA A 1 86 ? -4.635 -1.414 -6.517 1.00 88.31 86 ALA A C 1
ATOM 681 O O . ALA A 1 86 ? -5.262 -1.770 -5.518 1.00 88.31 86 ALA A O 1
ATOM 682 N N . SER A 1 87 ? -3.511 -2.028 -6.897 1.00 89.56 87 SER A N 1
ATOM 683 C CA . SER A 1 87 ? -2.908 -3.145 -6.160 1.00 89.56 87 SER A CA 1
ATOM 684 C C . SER A 1 87 ? -2.486 -2.724 -4.743 1.00 89.56 87 SER A C 1
ATOM 686 O O . SER A 1 87 ? -2.786 -3.423 -3.771 1.00 89.56 87 SER A O 1
ATOM 688 N N . SER A 1 88 ? -1.899 -1.530 -4.594 1.00 91.88 88 SER A N 1
ATOM 689 C CA . SER A 1 88 ? -1.585 -0.937 -3.287 1.00 91.88 88 SER A CA 1
ATOM 690 C C . SER A 1 88 ? -2.829 -0.754 -2.415 1.00 91.88 88 SER A C 1
ATOM 692 O O . SER A 1 88 ? -2.837 -1.187 -1.265 1.00 91.88 88 SER A O 1
ATOM 694 N N . VAL A 1 89 ? -3.904 -0.161 -2.946 1.00 90.06 89 VAL A N 1
ATOM 695 C CA . VAL A 1 89 ? -5.172 0.010 -2.209 1.00 90.06 89 VAL A CA 1
ATOM 696 C C . VAL A 1 89 ? -5.765 -1.345 -1.827 1.00 90.06 89 VAL A C 1
ATOM 698 O O . VAL A 1 89 ? -6.184 -1.541 -0.685 1.00 90.06 89 VAL A O 1
ATOM 701 N N . SER A 1 90 ? -5.745 -2.310 -2.748 1.00 89.38 90 SER A N 1
ATOM 702 C CA . SER A 1 90 ? -6.235 -3.664 -2.497 1.00 89.38 90 SER A CA 1
ATOM 703 C C . SER A 1 90 ? -5.488 -4.335 -1.345 1.00 89.38 90 SER A C 1
ATOM 705 O O . SER A 1 90 ? -6.114 -4.968 -0.491 1.00 89.38 90 SER A O 1
ATOM 707 N N . ARG A 1 91 ? -4.168 -4.136 -1.246 1.00 89.12 91 ARG A N 1
ATOM 708 C CA . ARG A 1 91 ? -3.349 -4.654 -0.141 1.00 89.12 91 ARG A CA 1
ATOM 709 C C . ARG A 1 91 ? -3.807 -4.138 1.224 1.00 89.12 91 ARG A C 1
ATOM 711 O O . ARG A 1 91 ? -3.799 -4.902 2.187 1.00 89.12 91 ARG A O 1
ATOM 718 N N . VAL A 1 92 ? -4.217 -2.873 1.296 1.00 91.81 92 VAL A N 1
ATOM 719 C CA . VAL A 1 92 ? -4.661 -2.217 2.535 1.00 91.81 92 VAL A CA 1
ATOM 720 C C . VAL A 1 92 ? -6.111 -2.584 2.877 1.00 91.81 92 VAL A C 1
ATOM 722 O O . VAL A 1 92 ? -6.414 -2.917 4.021 1.00 91.81 92 VAL A O 1
ATOM 725 N N . ALA A 1 93 ? -7.012 -2.580 1.892 1.00 93.75 93 ALA A N 1
ATOM 726 C CA . ALA A 1 93 ? -8.448 -2.757 2.118 1.00 93.75 93 ALA A CA 1
ATOM 727 C C . ALA A 1 93 ? -8.902 -4.227 2.186 1.00 93.75 93 ALA A C 1
ATOM 729 O O . ALA A 1 93 ? -9.810 -4.554 2.956 1.00 93.75 93 ALA A O 1
ATOM 730 N N . SER A 1 94 ? -8.268 -5.143 1.441 1.00 94.06 94 SER A N 1
ATOM 731 C CA . SER A 1 94 ? -8.702 -6.550 1.373 1.00 94.06 94 SER A CA 1
ATOM 732 C C . SER A 1 94 ? -8.787 -7.247 2.737 1.00 94.06 94 SER A C 1
ATOM 734 O O . SER A 1 94 ? -9.753 -7.978 2.959 1.00 94.06 94 SER A O 1
ATOM 736 N N . PRO A 1 95 ? -7.842 -7.051 3.681 1.00 94.19 95 PRO A N 1
ATOM 737 C CA . PRO A 1 95 ? -7.946 -7.645 5.012 1.00 94.19 95 PRO A CA 1
ATOM 738 C C . PRO A 1 95 ? -9.207 -7.225 5.769 1.00 94.19 95 PRO A C 1
ATOM 740 O O . PRO A 1 95 ? -9.850 -8.054 6.414 1.00 94.19 95 PRO A O 1
ATOM 743 N N . TYR A 1 96 ? -9.590 -5.950 5.669 1.00 95.69 96 TYR A N 1
ATOM 744 C CA . TYR A 1 96 ? -10.825 -5.447 6.262 1.00 95.69 96 TYR A CA 1
ATOM 745 C C . TYR A 1 96 ? -12.049 -6.071 5.601 1.00 95.69 96 TYR A C 1
ATOM 747 O O . TYR A 1 96 ? -12.947 -6.540 6.298 1.00 95.69 96 TYR A O 1
ATOM 755 N N . MET A 1 97 ? -12.060 -6.143 4.272 1.00 96.56 97 MET A N 1
ATOM 756 C CA . MET A 1 97 ? -13.163 -6.744 3.526 1.00 96.56 97 MET A CA 1
ATOM 757 C C . MET A 1 97 ? -13.358 -8.214 3.895 1.00 96.56 97 MET A C 1
ATOM 759 O O . MET A 1 97 ? -14.456 -8.603 4.284 1.00 96.56 97 MET A O 1
ATOM 763 N N . ARG A 1 98 ? -12.275 -9.006 3.895 1.00 96.12 98 ARG A N 1
ATOM 764 C CA . ARG A 1 98 ? -12.298 -10.414 4.324 1.00 96.12 98 ARG A CA 1
ATOM 765 C C . ARG A 1 98 ? -12.814 -10.559 5.752 1.00 96.12 98 ARG A C 1
ATOM 767 O O . ARG A 1 98 ? -13.691 -11.374 6.006 1.00 96.12 98 ARG A O 1
ATOM 774 N N . LYS A 1 99 ? -12.304 -9.744 6.680 1.00 95.94 99 LYS A N 1
ATOM 775 C CA . LYS A 1 99 ? -12.700 -9.788 8.094 1.00 95.94 99 LYS A CA 1
ATOM 776 C C . LYS A 1 99 ? -14.186 -9.481 8.315 1.00 95.94 99 LYS A C 1
ATOM 778 O O . LYS A 1 99 ? -14.765 -9.994 9.267 1.00 95.94 99 LYS A O 1
ATOM 783 N N . ASN A 1 100 ? -14.781 -8.643 7.470 1.00 96.56 100 ASN A N 1
ATOM 784 C CA . ASN A 1 100 ? -16.180 -8.224 7.580 1.00 96.56 100 ASN A CA 1
ATOM 785 C C . ASN A 1 100 ? -17.101 -8.928 6.568 1.00 96.56 100 ASN A C 1
ATOM 787 O O . ASN A 1 100 ? -18.239 -8.504 6.400 1.00 96.56 100 ASN A O 1
ATOM 791 N N . ASN A 1 101 ? -16.633 -9.994 5.905 1.00 96.62 101 ASN A N 1
ATOM 792 C CA . ASN A 1 101 ? -17.380 -10.732 4.879 1.00 96.62 101 ASN A CA 1
ATOM 793 C C . ASN A 1 101 ? -17.906 -9.847 3.730 1.00 96.62 101 ASN A C 1
ATOM 795 O O . ASN A 1 101 ? -18.951 -10.126 3.148 1.00 96.62 101 ASN A O 1
ATOM 799 N N . ILE A 1 102 ? -17.177 -8.780 3.395 1.00 96.19 102 ILE A N 1
ATOM 800 C CA . ILE A 1 102 ? -17.472 -7.923 2.245 1.00 96.19 102 ILE A CA 1
ATOM 801 C C . ILE A 1 102 ? -16.845 -8.579 1.003 1.00 96.19 102 ILE A C 1
ATOM 803 O O . ILE A 1 102 ? -15.633 -8.826 1.005 1.00 96.19 102 ILE A O 1
ATOM 807 N N . PRO A 1 103 ? -17.614 -8.857 -0.067 1.00 95.50 103 PRO A N 1
ATOM 808 C CA . PRO A 1 103 ? -17.073 -9.436 -1.295 1.00 95.50 103 PRO A CA 1
ATOM 809 C C . PRO A 1 103 ? -15.955 -8.582 -1.906 1.00 95.50 103 PRO A C 1
ATOM 811 O O . PRO A 1 103 ? -16.095 -7.364 -2.011 1.00 95.50 103 PRO A O 1
ATOM 814 N N . LEU A 1 104 ? -14.867 -9.219 -2.352 1.00 91.75 104 LEU A N 1
ATOM 815 C CA . LEU A 1 104 ? -13.716 -8.567 -2.995 1.00 91.75 104 LEU A CA 1
ATOM 816 C C . LEU A 1 104 ? -14.034 -8.173 -4.448 1.00 91.75 104 LEU A C 1
ATOM 818 O O . LEU A 1 104 ? -13.506 -8.752 -5.394 1.00 91.75 104 LEU A O 1
ATOM 822 N N . THR A 1 105 ? -14.930 -7.204 -4.624 1.00 90.88 105 THR A N 1
ATOM 823 C CA . THR A 1 105 ? -15.323 -6.646 -5.925 1.00 90.88 105 THR A CA 1
ATOM 824 C C . THR A 1 105 ? -14.774 -5.233 -6.095 1.00 90.88 105 THR A C 1
ATOM 826 O O . THR A 1 105 ? -14.549 -4.528 -5.109 1.00 90.88 105 THR A O 1
ATOM 829 N N . LEU A 1 106 ? -14.587 -4.799 -7.348 1.00 84.94 106 LEU A N 1
ATOM 830 C CA . LEU A 1 106 ? -14.155 -3.432 -7.662 1.00 84.94 106 LEU A CA 1
ATOM 831 C C . LEU A 1 106 ? -15.083 -2.385 -7.027 1.00 84.94 106 LEU A C 1
ATOM 833 O O . LEU A 1 106 ? -14.605 -1.459 -6.383 1.00 84.94 106 LEU A O 1
ATOM 837 N N . GLU A 1 107 ? -16.397 -2.587 -7.131 1.00 90.12 107 GLU A N 1
ATOM 838 C CA . GLU A 1 107 ? -17.407 -1.714 -6.522 1.00 90.12 107 GLU A CA 1
ATOM 839 C C . GLU A 1 107 ? -17.195 -1.549 -5.010 1.00 90.12 107 GLU A C 1
ATOM 841 O O . GLU A 1 107 ? -17.188 -0.432 -4.493 1.00 90.12 107 GLU A O 1
ATOM 846 N N . ASN A 1 108 ? -16.954 -2.647 -4.288 1.00 92.38 108 ASN A N 1
ATOM 847 C CA . ASN A 1 108 ? -16.728 -2.572 -2.848 1.00 92.38 108 ASN A CA 1
ATOM 848 C C . ASN A 1 108 ? -15.391 -1.904 -2.505 1.00 92.38 108 ASN A C 1
ATOM 850 O O . ASN A 1 108 ? -15.331 -1.157 -1.528 1.00 92.38 108 ASN A O 1
ATOM 854 N N . PHE A 1 109 ? -14.338 -2.114 -3.303 1.00 89.62 109 PHE A N 1
ATOM 855 C CA . PHE A 1 109 ? -13.084 -1.374 -3.136 1.00 89.62 109 PHE A CA 1
ATOM 856 C C . PHE A 1 109 ? -13.283 0.126 -3.333 1.00 89.62 109 PHE A C 1
ATOM 858 O O . PHE A 1 109 ? -12.813 0.907 -2.509 1.00 89.62 109 PHE A O 1
ATOM 865 N N . GLU A 1 110 ? -13.994 0.540 -4.382 1.00 87.69 110 GLU A N 1
ATOM 866 C CA . GLU A 1 110 ? -14.282 1.952 -4.638 1.00 87.69 110 GLU A CA 1
ATOM 867 C C . GLU A 1 110 ? -15.113 2.581 -3.520 1.00 87.69 110 GLU A C 1
ATOM 869 O O . GLU A 1 110 ? -14.823 3.700 -3.092 1.00 87.69 110 GLU A O 1
ATOM 874 N N . ASN A 1 111 ? -16.124 1.865 -3.023 1.00 91.00 111 ASN A N 1
ATOM 875 C CA . ASN A 1 111 ? -16.963 2.329 -1.923 1.00 91.00 111 ASN A CA 1
ATOM 876 C C . ASN A 1 111 ? -16.145 2.512 -0.643 1.00 91.00 111 ASN A C 1
ATOM 878 O O . ASN A 1 111 ? -16.192 3.581 -0.035 1.00 91.00 111 ASN A O 1
ATOM 882 N N . ILE A 1 112 ? -15.334 1.517 -0.274 1.00 91.69 112 ILE A N 1
ATOM 883 C CA . ILE A 1 112 ? -14.447 1.594 0.893 1.00 91.69 112 ILE A CA 1
ATOM 884 C C . ILE A 1 112 ? -13.428 2.723 0.725 1.00 91.69 112 ILE A C 1
ATOM 886 O O . ILE A 1 112 ? -13.228 3.509 1.650 1.00 91.69 112 ILE A O 1
ATOM 890 N N . TYR A 1 113 ? -12.826 2.848 -0.460 1.00 86.19 113 TYR A N 1
ATOM 891 C CA . TYR A 1 113 ? -11.852 3.894 -0.756 1.00 86.19 113 TYR A CA 1
ATOM 892 C C . TYR A 1 113 ? -12.457 5.296 -0.649 1.00 86.19 113 TYR A C 1
ATOM 894 O O . TYR A 1 113 ? -11.819 6.191 -0.110 1.00 86.19 113 TYR A O 1
ATOM 902 N N . LYS A 1 114 ? -13.690 5.510 -1.117 1.00 87.81 114 LYS A N 1
ATOM 903 C CA . LYS A 1 114 ? -14.379 6.804 -0.977 1.00 87.81 114 LYS A CA 1
ATOM 904 C C . LYS A 1 114 ? -14.753 7.087 0.480 1.00 87.81 114 LYS A C 1
ATOM 906 O O . LYS A 1 114 ? -14.552 8.203 0.957 1.00 87.81 114 LYS A O 1
ATOM 911 N N . GLN A 1 115 ? -15.272 6.086 1.190 1.00 91.69 115 GLN A N 1
ATOM 912 C CA . GLN A 1 115 ? -15.781 6.248 2.553 1.00 91.69 115 GLN A CA 1
ATOM 913 C C . GLN A 1 115 ? -14.672 6.443 3.590 1.00 91.69 115 GLN A C 1
ATOM 915 O O . GLN A 1 115 ? -14.863 7.214 4.527 1.00 91.69 115 GLN A O 1
ATOM 920 N N . GLN A 1 116 ? -13.503 5.811 3.433 1.00 88.38 116 GLN A N 1
ATOM 921 C CA . GLN A 1 116 ? -12.423 5.929 4.425 1.00 88.38 116 GLN A CA 1
ATOM 922 C C . GLN A 1 116 ? -11.937 7.375 4.623 1.00 88.38 116 GLN A C 1
ATOM 924 O O . GLN A 1 116 ? -11.556 7.739 5.727 1.00 88.38 116 GLN A O 1
ATOM 929 N N . PHE A 1 117 ? -12.003 8.233 3.597 1.00 86.00 117 PHE A N 1
ATOM 930 C CA . PHE A 1 117 ? -11.619 9.647 3.732 1.00 86.00 117 PHE A CA 1
ATOM 931 C C . PHE A 1 117 ? -12.669 10.494 4.462 1.00 86.00 117 PHE A C 1
ATOM 933 O O . PHE A 1 117 ? -12.379 11.610 4.888 1.00 86.00 117 PHE A O 1
ATOM 940 N N . GLN A 1 118 ? -13.893 9.981 4.584 1.00 91.50 118 GLN A N 1
ATOM 941 C CA . GLN A 1 118 ? -15.018 10.652 5.236 1.00 91.50 118 GLN A CA 1
ATOM 942 C C . GLN A 1 118 ? -15.246 10.121 6.658 1.00 91.50 118 GLN A C 1
ATOM 944 O O . GLN A 1 118 ? -15.703 10.865 7.524 1.00 91.50 118 GLN A O 1
ATOM 949 N N . ASP A 1 119 ? -14.890 8.860 6.914 1.00 93.25 119 ASP A N 1
ATOM 950 C CA . ASP A 1 119 ? -15.069 8.181 8.194 1.00 93.25 119 ASP A CA 1
ATOM 951 C C . ASP A 1 119 ? -13.727 7.703 8.777 1.00 93.25 119 ASP A C 1
ATOM 953 O O . ASP A 1 119 ? -13.170 6.667 8.403 1.00 93.25 119 ASP A O 1
ATOM 957 N N . LYS A 1 120 ? -13.240 8.435 9.787 1.00 90.31 120 LYS A N 1
ATOM 958 C CA . LYS A 1 120 ? -12.006 8.105 10.521 1.00 90.31 120 LYS A CA 1
ATOM 959 C C . LYS A 1 120 ? -12.087 6.782 11.289 1.00 90.31 120 LYS A C 1
ATOM 961 O O . LYS A 1 120 ? -11.054 6.168 11.565 1.00 90.31 120 LYS A O 1
ATOM 966 N N . TYR A 1 121 ? -13.282 6.344 11.692 1.00 93.50 121 TYR A N 1
ATOM 967 C CA . TYR A 1 121 ? -13.449 5.042 12.340 1.00 93.50 121 TYR A CA 1
ATOM 968 C C . TYR A 1 121 ? -13.271 3.919 11.328 1.00 93.50 121 TYR A C 1
ATOM 970 O O . TYR A 1 121 ? -12.586 2.939 11.635 1.00 93.50 121 TYR A O 1
ATOM 978 N N . LEU A 1 122 ? -13.830 4.087 10.128 1.00 93.69 122 LEU A N 1
ATOM 979 C CA . LEU A 1 122 ? -13.631 3.165 9.018 1.00 93.69 122 LEU A CA 1
ATOM 980 C C . LEU A 1 122 ? -12.156 3.100 8.609 1.00 93.69 122 LEU A C 1
ATOM 982 O O . LEU A 1 122 ? -11.597 2.006 8.584 1.00 93.69 122 LEU A O 1
ATOM 986 N N . GLU A 1 123 ? -11.499 4.243 8.391 1.00 92.00 123 GLU A N 1
ATOM 987 C CA . GLU A 1 123 ? -10.060 4.315 8.094 1.00 92.00 123 GLU A CA 1
ATOM 988 C C . GLU A 1 123 ? -9.240 3.531 9.132 1.00 92.00 123 GLU A C 1
ATOM 990 O O . GLU A 1 123 ? -8.484 2.610 8.809 1.00 92.00 123 GLU A O 1
ATOM 995 N N . LYS A 1 124 ? -9.458 3.815 10.421 1.00 90.62 124 LYS A N 1
ATOM 996 C CA . LYS A 1 124 ? -8.770 3.117 11.511 1.00 90.62 124 LYS A CA 1
ATOM 997 C C . LYS A 1 124 ? -9.064 1.616 11.522 1.00 90.62 124 LYS A C 1
ATOM 999 O O . LYS A 1 124 ? -8.177 0.822 11.845 1.00 90.62 124 LYS A O 1
ATOM 1004 N N . ALA A 1 125 ? -10.294 1.204 11.216 1.00 93.38 125 ALA A N 1
ATOM 1005 C CA . ALA A 1 125 ? -10.668 -0.205 11.148 1.00 93.38 125 ALA A CA 1
ATOM 1006 C C . ALA A 1 125 ? -9.978 -0.925 9.979 1.00 93.38 125 ALA A C 1
ATOM 1008 O O . ALA A 1 125 ? -9.534 -2.064 10.163 1.00 93.38 125 ALA A O 1
ATOM 1009 N N . ILE A 1 126 ? -9.834 -0.250 8.834 1.00 94.06 126 ILE A N 1
ATOM 1010 C CA . ILE A 1 126 ? -9.114 -0.742 7.657 1.00 94.06 126 ILE A CA 1
ATOM 1011 C C . ILE A 1 126 ? -7.652 -1.000 8.007 1.00 94.06 126 ILE A C 1
ATOM 1013 O O . ILE A 1 126 ? -7.203 -2.148 7.945 1.00 94.06 126 ILE A O 1
ATOM 1017 N N . TYR A 1 127 ? -6.933 0.018 8.491 1.00 91.00 127 TYR A N 1
ATOM 1018 C CA . TYR A 1 127 ? -5.528 -0.151 8.865 1.00 91.00 127 TYR A CA 1
ATOM 1019 C C . TYR A 1 127 ? -5.356 -1.176 9.982 1.00 91.00 127 TYR A C 1
ATOM 1021 O O . TYR A 1 127 ? -4.454 -2.003 9.918 1.00 91.00 127 TYR A O 1
ATOM 1029 N N . LYS A 1 128 ? -6.247 -1.219 10.981 1.00 90.31 128 LYS A N 1
ATOM 1030 C CA . LYS A 1 128 ? -6.185 -2.246 12.034 1.00 90.31 128 LYS A CA 1
ATOM 1031 C C . LYS A 1 128 ? -6.292 -3.666 11.467 1.00 90.31 128 LYS A C 1
ATOM 1033 O O . LYS A 1 128 ? -5.615 -4.563 11.972 1.00 90.31 128 LYS A O 1
ATOM 1038 N N . ALA A 1 129 ? -7.145 -3.888 10.467 1.00 92.88 129 ALA A N 1
ATOM 1039 C CA . ALA A 1 129 ? -7.256 -5.184 9.805 1.00 92.88 129 ALA A CA 1
ATOM 1040 C C . ALA A 1 129 ? -6.003 -5.497 8.975 1.00 92.88 129 ALA A C 1
ATOM 1042 O O . ALA A 1 129 ? -5.474 -6.599 9.090 1.00 92.88 129 ALA A O 1
ATOM 1043 N N . ALA A 1 130 ? -5.485 -4.521 8.227 1.00 91.88 130 ALA A N 1
ATOM 1044 C CA . ALA A 1 130 ? -4.263 -4.679 7.443 1.00 91.88 130 ALA A CA 1
ATOM 1045 C C . ALA A 1 130 ? -3.042 -4.999 8.317 1.00 91.88 130 ALA A C 1
ATOM 1047 O O . ALA A 1 130 ? -2.286 -5.921 8.031 1.00 91.88 130 ALA A O 1
ATOM 1048 N N . VAL A 1 131 ? -2.892 -4.311 9.451 1.00 87.88 131 VAL A N 1
ATOM 1049 C CA . VAL A 1 131 ? -1.846 -4.606 10.438 1.00 87.88 131 VAL A CA 1
ATOM 1050 C C . VAL A 1 131 ? -1.975 -6.027 10.978 1.00 87.88 131 VAL A C 1
ATOM 1052 O O . VAL A 1 131 ? -0.967 -6.702 11.159 1.00 87.88 131 VAL A O 1
ATOM 1055 N N . ALA A 1 132 ? -3.196 -6.490 11.258 1.00 86.94 132 ALA A N 1
ATOM 1056 C CA . ALA A 1 132 ? -3.419 -7.850 11.741 1.00 86.94 132 ALA A CA 1
ATOM 1057 C C . ALA A 1 132 ? -3.052 -8.912 10.691 1.00 86.94 132 ALA A C 1
ATOM 1059 O O . ALA A 1 132 ? -2.502 -9.939 11.069 1.00 86.94 132 ALA A O 1
ATOM 1060 N N . ASP A 1 133 ? -3.295 -8.641 9.407 1.00 87.12 133 ASP A N 1
ATOM 1061 C CA . ASP A 1 133 ? -2.902 -9.498 8.274 1.00 87.12 133 ASP A CA 1
ATOM 1062 C C . ASP A 1 133 ? -1.374 -9.568 8.111 1.00 87.12 133 ASP A C 1
ATOM 1064 O O . ASP A 1 133 ? -0.830 -10.590 7.706 1.00 87.12 133 ASP A O 1
ATOM 1068 N N . LEU A 1 134 ? -0.664 -8.500 8.496 1.00 79.81 134 LEU A N 1
ATOM 1069 C CA . LEU A 1 134 ? 0.801 -8.450 8.508 1.00 79.81 134 LEU A CA 1
ATOM 1070 C C . LEU A 1 134 ? 1.441 -9.048 9.773 1.00 79.81 134 LEU A C 1
ATOM 1072 O O . LEU A 1 134 ? 2.662 -9.238 9.782 1.00 79.81 134 LEU A O 1
ATOM 1076 N N . LYS A 1 135 ? 0.680 -9.328 10.846 1.00 65.38 135 LYS A N 1
ATOM 1077 C CA . LYS A 1 135 ? 1.234 -9.906 12.086 1.00 65.38 135 LYS A CA 1
ATOM 1078 C C . LYS A 1 135 ? 1.800 -11.297 11.791 1.00 65.38 135 LYS A C 1
ATOM 1080 O O . LYS A 1 135 ? 1.056 -12.243 11.567 1.00 65.38 135 LYS A O 1
ATOM 1085 N N . GLY A 1 136 ? 3.128 -11.393 11.808 1.00 56.78 136 GLY A N 1
ATOM 1086 C CA . GLY A 1 136 ? 3.894 -12.563 11.361 1.00 56.78 136 GLY A CA 1
ATOM 1087 C C . GLY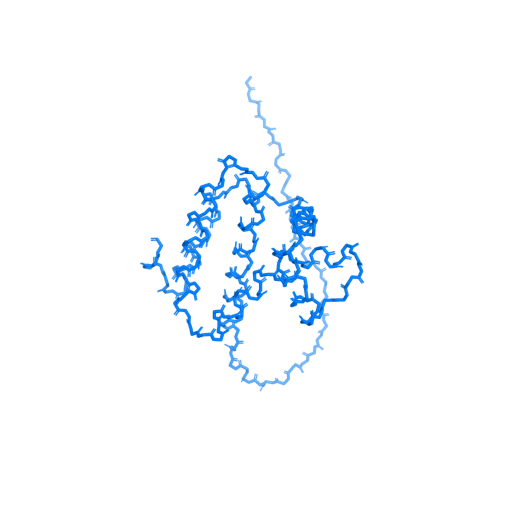 A 1 136 ? 4.956 -12.223 10.310 1.00 56.78 136 GLY A C 1
ATOM 1088 O O . GLY A 1 136 ? 5.799 -13.060 10.007 1.00 56.78 136 GLY A O 1
ATOM 1089 N N . THR A 1 137 ? 4.951 -10.994 9.782 1.00 60.69 137 THR A N 1
ATOM 1090 C CA . THR A 1 137 ? 5.967 -10.494 8.849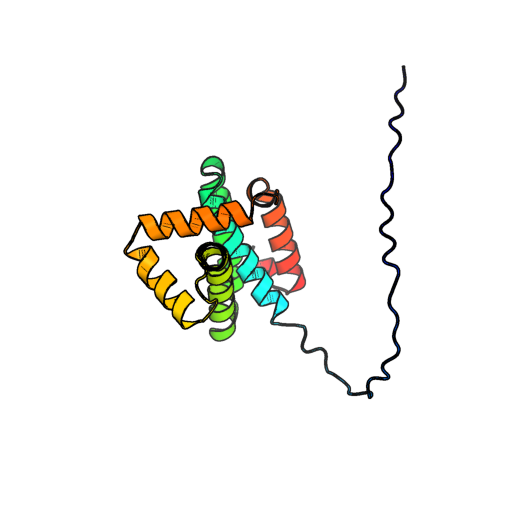 1.00 60.69 137 THR A CA 1
ATOM 1091 C C . THR A 1 137 ? 6.861 -9.453 9.533 1.00 60.69 137 THR A C 1
ATOM 1093 O O . THR A 1 137 ? 6.390 -8.413 9.993 1.00 60.69 137 THR A O 1
ATOM 1096 N N . ASP A 1 138 ? 8.176 -9.686 9.569 1.00 66.56 138 ASP A N 1
ATOM 1097 C CA . ASP A 1 138 ? 9.173 -8.722 10.086 1.00 66.56 138 ASP A CA 1
ATOM 1098 C C . ASP A 1 138 ? 9.358 -7.487 9.173 1.00 66.56 138 ASP A C 1
ATOM 1100 O O . ASP A 1 138 ? 10.214 -6.624 9.407 1.00 66.56 138 ASP A O 1
ATOM 1104 N N . LEU A 1 139 ? 8.533 -7.376 8.125 1.00 68.31 139 LEU A N 1
ATOM 1105 C CA . LEU A 1 139 ? 8.597 -6.340 7.098 1.00 68.31 139 LEU A CA 1
ATOM 1106 C C . LEU A 1 139 ? 8.484 -4.934 7.702 1.00 68.31 139 LEU A C 1
ATOM 1108 O O . LEU A 1 139 ? 9.275 -4.060 7.356 1.00 68.31 139 LEU A O 1
ATOM 1112 N N . CYS A 1 140 ? 7.594 -4.718 8.678 1.00 76.38 140 CYS A N 1
ATOM 1113 C CA . CYS A 1 140 ? 7.400 -3.390 9.274 1.00 76.38 140 CYS A CA 1
ATOM 1114 C C . CYS A 1 140 ? 8.520 -2.927 10.220 1.00 76.38 140 CYS A C 1
ATOM 1116 O O . CYS A 1 140 ? 8.567 -1.749 10.589 1.00 76.38 140 CYS A O 1
ATOM 1118 N N . PHE A 1 141 ? 9.444 -3.813 10.593 1.00 71.75 141 PHE A N 1
ATOM 1119 C CA . PHE A 1 141 ? 10.554 -3.495 11.497 1.00 71.75 141 PHE A CA 1
ATOM 1120 C C . PHE A 1 141 ? 11.882 -3.291 10.768 1.00 71.75 141 PHE A C 1
ATOM 1122 O O . PHE A 1 141 ? 12.865 -2.865 11.376 1.00 71.75 141 PHE A O 1
ATOM 1129 N N . THR A 1 142 ? 11.916 -3.537 9.458 1.00 81.69 142 THR A N 1
ATOM 1130 C CA . THR A 1 142 ? 13.158 -3.603 8.686 1.00 81.69 142 THR A CA 1
ATOM 1131 C C . THR A 1 142 ? 13.125 -2.729 7.420 1.00 81.69 142 THR A C 1
ATOM 1133 O O . THR A 1 142 ? 13.429 -3.210 6.328 1.00 81.69 142 THR A O 1
ATOM 1136 N N . PRO A 1 143 ? 12.856 -1.406 7.515 1.00 80.19 143 PRO A N 1
ATOM 1137 C CA . PRO A 1 143 ? 12.775 -0.538 6.332 1.00 80.19 143 PRO A CA 1
ATOM 1138 C C . PRO A 1 143 ? 14.075 -0.492 5.519 1.00 80.19 143 PRO A C 1
ATOM 1140 O O . PRO A 1 143 ? 14.033 -0.297 4.313 1.00 80.19 143 PRO A O 1
ATOM 1143 N N . ASN A 1 144 ? 15.235 -0.735 6.140 1.00 83.00 144 ASN A N 1
ATOM 1144 C CA . ASN A 1 144 ? 16.503 -0.847 5.413 1.00 83.00 144 ASN A CA 1
ATOM 1145 C C . ASN A 1 144 ? 16.541 -2.087 4.495 1.00 83.00 144 ASN A C 1
AT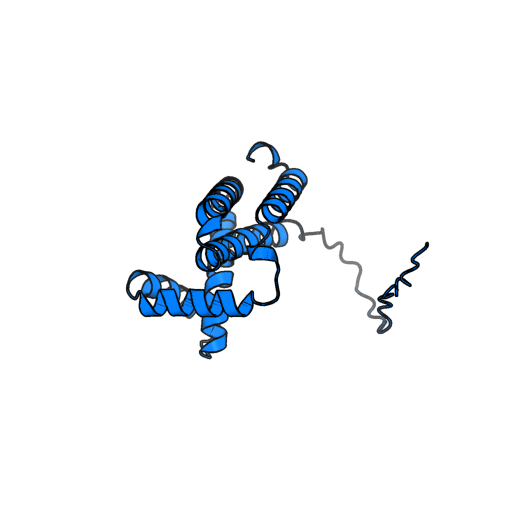OM 1147 O O . ASN A 1 144 ? 17.116 -2.029 3.411 1.00 83.00 144 ASN A O 1
ATOM 1151 N N . ILE A 1 145 ? 15.933 -3.204 4.919 1.00 84.38 145 ILE A N 1
ATOM 1152 C CA . ILE A 1 145 ? 15.803 -4.421 4.100 1.00 84.38 145 ILE A CA 1
ATOM 1153 C C . ILE A 1 145 ? 14.803 -4.168 2.971 1.00 84.38 145 ILE A C 1
ATOM 1155 O O . ILE A 1 145 ? 15.082 -4.505 1.820 1.00 84.38 145 ILE A O 1
ATOM 1159 N N . ALA A 1 146 ? 13.682 -3.507 3.278 1.00 85.44 146 ALA A N 1
ATOM 1160 C CA . ALA A 1 146 ? 12.709 -3.093 2.272 1.00 85.44 146 ALA A CA 1
ATOM 1161 C C . ALA A 1 146 ? 13.351 -2.175 1.216 1.00 85.44 146 ALA A C 1
ATOM 1163 O O . ALA A 1 146 ? 13.190 -2.405 0.019 1.00 85.44 146 ALA A O 1
ATOM 1164 N N . GLU A 1 147 ? 14.147 -1.186 1.637 1.00 86.69 147 GLU A N 1
ATOM 1165 C CA . GLU A 1 147 ? 14.854 -0.276 0.730 1.00 86.69 147 GLU A CA 1
ATOM 1166 C C . GLU A 1 147 ? 15.882 -1.010 -0.138 1.00 86.69 147 GLU A C 1
ATOM 1168 O O . GLU A 1 147 ? 15.961 -0.753 -1.339 1.00 86.69 147 GLU A O 1
ATOM 1173 N N . LYS A 1 148 ? 16.647 -1.948 0.434 1.00 88.00 148 LYS A N 1
ATOM 1174 C CA . LYS A 1 148 ? 17.574 -2.784 -0.340 1.00 88.00 148 LYS A CA 1
ATOM 1175 C C . LYS A 1 148 ? 16.829 -3.600 -1.403 1.00 88.00 148 LYS A C 1
ATOM 1177 O O . LYS A 1 148 ? 17.234 -3.587 -2.561 1.00 88.00 148 LYS A O 1
ATOM 1182 N N . SER A 1 149 ? 15.708 -4.214 -1.030 1.00 87.25 149 SER A N 1
ATOM 1183 C CA . SER A 1 149 ? 14.873 -5.007 -1.944 1.00 87.25 149 SER A CA 1
ATOM 1184 C C . SER A 1 149 ? 14.287 -4.148 -3.070 1.00 87.25 149 SER A C 1
ATOM 1186 O O . SER A 1 149 ? 14.244 -4.569 -4.222 1.00 87.25 149 SER A O 1
ATOM 1188 N N . LEU A 1 150 ? 13.880 -2.907 -2.772 1.00 89.12 150 LEU A N 1
ATOM 1189 C CA . LEU A 1 150 ? 13.415 -1.956 -3.787 1.00 89.12 150 LEU A CA 1
ATOM 1190 C C . LEU A 1 150 ? 14.536 -1.536 -4.748 1.00 89.12 150 LEU A C 1
ATOM 1192 O O . LEU A 1 150 ? 14.284 -1.394 -5.941 1.00 89.12 150 LEU A O 1
ATOM 1196 N N . LYS A 1 151 ? 15.772 -1.371 -4.258 1.00 90.50 151 LYS A N 1
ATOM 1197 C CA . LYS A 1 151 ? 16.943 -1.085 -5.105 1.00 90.50 151 LYS A CA 1
ATOM 1198 C C . LYS A 1 151 ? 17.282 -2.236 -6.038 1.00 90.50 151 LYS A C 1
ATOM 1200 O O . LYS A 1 151 ? 17.496 -2.010 -7.224 1.00 90.50 151 LYS A O 1
ATOM 1205 N N . GLU A 1 152 ? 17.306 -3.459 -5.522 1.00 89.81 152 GLU A N 1
ATOM 1206 C CA . GLU A 1 152 ? 17.541 -4.662 -6.326 1.00 89.81 152 GLU A CA 1
ATOM 1207 C C . GLU A 1 152 ? 16.462 -4.831 -7.399 1.00 89.81 152 GLU A C 1
ATOM 1209 O O . GLU A 1 152 ? 16.786 -5.040 -8.568 1.00 89.81 152 GLU A O 1
ATOM 1214 N N . PHE A 1 153 ? 15.196 -4.633 -7.024 1.00 90.06 153 PHE A N 1
ATOM 1215 C CA . PHE A 1 153 ? 14.078 -4.589 -7.958 1.00 90.06 153 PHE A CA 1
ATOM 1216 C C . PHE A 1 153 ? 14.285 -3.526 -9.044 1.00 90.06 153 PHE A C 1
ATOM 1218 O O . PHE A 1 153 ? 14.277 -3.844 -10.229 1.00 90.06 153 PHE A O 1
ATOM 1225 N N . ALA A 1 154 ? 14.536 -2.271 -8.667 1.00 87.50 154 ALA A N 1
ATOM 1226 C CA . ALA A 1 154 ? 14.689 -1.192 -9.636 1.00 87.50 154 ALA A CA 1
ATOM 1227 C C . ALA A 1 154 ? 15.869 -1.433 -10.585 1.00 87.50 154 ALA A C 1
ATOM 1229 O O . ALA A 1 154 ? 15.749 -1.184 -11.780 1.00 87.50 154 ALA A O 1
ATOM 1230 N N . ASN A 1 155 ? 16.988 -1.961 -10.089 1.00 89.50 155 ASN A N 1
ATOM 1231 C CA . ASN A 1 155 ? 18.129 -2.324 -10.929 1.00 89.50 155 ASN A CA 1
ATOM 1232 C C . ASN A 1 155 ? 17.776 -3.432 -11.928 1.00 89.50 155 ASN A C 1
ATOM 1234 O O . ASN A 1 155 ? 18.116 -3.307 -13.103 1.00 89.50 155 ASN A O 1
ATOM 1238 N N . LYS A 1 156 ? 17.053 -4.473 -11.489 1.00 88.38 156 LYS A N 1
ATOM 1239 C CA . LYS A 1 156 ? 16.607 -5.578 -12.353 1.00 88.38 156 LYS A CA 1
ATOM 1240 C C . LYS A 1 156 ? 15.780 -5.088 -13.547 1.00 88.38 156 LYS A C 1
ATOM 1242 O O . LYS A 1 156 ? 15.915 -5.640 -14.632 1.00 88.38 156 LYS A O 1
ATOM 1247 N N . PHE A 1 157 ? 14.975 -4.045 -13.357 1.00 85.69 157 PHE A N 1
ATOM 1248 C CA . PHE A 1 157 ? 14.088 -3.494 -14.387 1.00 85.69 157 PHE A CA 1
ATOM 1249 C C . PHE A 1 157 ? 14.612 -2.193 -15.030 1.00 85.69 157 PHE A C 1
ATOM 1251 O O . PHE A 1 157 ? 13.859 -1.461 -15.664 1.00 85.69 157 PHE A O 1
ATOM 1258 N N . GLY A 1 158 ? 15.903 -1.864 -14.870 1.00 84.50 158 GLY A N 1
ATOM 1259 C CA . GLY A 1 158 ? 16.520 -0.690 -15.513 1.00 84.50 158 GLY A CA 1
ATOM 1260 C C . GLY A 1 158 ? 16.124 0.672 -14.917 1.00 84.50 158 GLY A C 1
ATOM 1261 O O . GLY A 1 158 ? 16.426 1.724 -15.478 1.00 84.50 158 GLY A O 1
ATOM 1262 N N . LYS A 1 159 ? 15.483 0.676 -13.747 1.00 87.38 159 LYS A N 1
ATOM 1263 C CA . LYS A 1 159 ? 14.973 1.854 -13.023 1.00 87.38 159 LYS A CA 1
ATOM 1264 C C . LYS A 1 159 ? 15.856 2.289 -11.849 1.00 87.38 159 LYS A C 1
ATOM 1266 O O . LYS A 1 159 ? 15.474 3.166 -11.079 1.00 87.38 159 LYS A O 1
ATOM 1271 N N . GLY A 1 160 ? 17.045 1.701 -11.707 1.00 79.62 160 GLY A N 1
ATOM 1272 C CA . GLY A 1 160 ? 17.983 1.983 -10.613 1.00 79.62 160 GLY A CA 1
ATOM 1273 C C . GLY A 1 160 ? 18.386 3.455 -10.474 1.00 79.62 160 GLY A C 1
ATOM 1274 O O . GLY A 1 160 ? 18.603 3.932 -9.366 1.00 79.62 160 GLY A O 1
ATOM 1275 N N . HIS A 1 161 ? 18.407 4.196 -11.584 1.00 87.12 161 HIS A N 1
ATOM 1276 C CA . HIS A 1 161 ? 18.729 5.626 -11.626 1.00 87.12 161 HIS A CA 1
ATOM 1277 C C . HIS A 1 161 ? 17.698 6.528 -10.912 1.00 87.12 161 HIS A C 1
ATOM 1279 O O . HIS A 1 161 ? 17.946 7.719 -10.745 1.00 87.12 161 HIS A O 1
ATOM 1285 N N . LEU A 1 162 ? 16.547 5.984 -10.495 1.00 84.50 162 LEU A N 1
ATOM 1286 C CA . LEU A 1 162 ? 15.478 6.717 -9.806 1.00 84.50 162 LEU A CA 1
ATOM 1287 C C . LEU A 1 162 ? 15.594 6.705 -8.264 1.00 84.50 162 LEU A C 1
ATOM 1289 O O . LEU A 1 162 ? 14.764 7.340 -7.602 1.00 84.50 162 LEU A O 1
ATOM 1293 N N . LEU A 1 163 ? 16.564 5.980 -7.681 1.00 83.94 163 LEU A N 1
ATOM 1294 C CA . LEU A 1 163 ? 16.607 5.615 -6.249 1.00 83.94 163 LEU A CA 1
ATOM 1295 C C . LEU A 1 163 ? 17.743 6.201 -5.404 1.00 83.94 163 LEU A C 1
ATOM 1297 O O . LEU A 1 163 ? 18.824 6.490 -5.948 1.00 83.94 163 LEU A O 1
#

pLDDT: mean 78.39, std 20.49, range [31.27, 96.62]

Secondary structure (DSSP, 8-state):
--------------------------------SSHHHHHHHHHHHHHHHHHHHH-GGGHHHHHHHHHHHHHHHHTS-HHHHHHHHHHHHHHHHHHHHHHTT----HHHHHHHHHHHTT-HHHHHHHHHHHHHHHTT-GGGG-HHHHHHHHHHHHHHTT-GGG-

Sequence (163 aa):
MKKLLSAITISFVLSGCMNNISLPNTNIQEVVSNSDELNYLGFVLGTADVCKHVNPKMEKKWDRYIEKALKIANSYNKNDKEYILASSVSRVASPYMRKNNIPLTLENFENIYKQQFQDKYLEKAIYKAAVADLKGTDLCFTPNIAEKSLKEFANKFGKGHLL

Radius of gyration: 20.06 Å; chains: 1; bounding box: 53×47×55 Å

Organism: NCBI:txid51049